Protein AF-A0A6P0NDB2-F1 (afdb_monomer_lite)

pLDDT: mean 71.88, std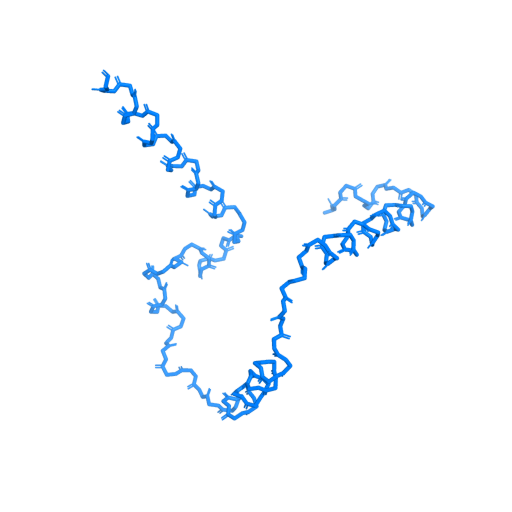 11.17, range [49.25, 89.69]

Radius of gyration: 20.8 Å; chains: 1; bounding box: 40×42×48 Å

Foldseek 3Di:
DDPLVPDDPVVNVVVVVVVVVVVVVVVVVPPPVPPVVVVVVVVVVCVVCVPPDPPDPPVVCCVPCVVVSVVPDPVVVVVVVVVVVVVVVVVVVVVD

Secondary structure (DSSP, 8-state):
--GGGGS-HHHHHHHHHHHHHHHHHHHHH------HHHHHHHHHHHHHHTTS--SS-GGGGGGT-HHHHTT--HHHHHHHHHHHHHHHHHHHHT--

Structure (mmCIF, N/CA/C/O backbone):
data_AF-A0A6P0NDB2-F1
#
_entry.id   AF-A0A6P0NDB2-F1
#
loop_
_atom_site.group_PDB
_atom_site.id
_atom_site.type_symbol
_atom_site.label_atom_id
_atom_site.label_alt_id
_atom_site.label_comp_id
_atom_site.label_asym_id
_atom_site.label_entity_id
_atom_site.label_seq_id
_atom_site.pdbx_PDB_ins_code
_atom_site.Cartn_x
_atom_site.Cartn_y
_atom_site.Cartn_z
_atom_site.occupancy
_atom_site.B_iso_or_equiv
_atom_site.auth_seq_id
_atom_site.auth_comp_id
_atom_site.auth_asym_id
_atom_site.auth_atom_id
_atom_site.pdbx_PDB_model_num
ATOM 1 N N . PHE A 1 1 ? 5.018 -19.607 5.440 1.00 49.25 1 PHE A N 1
ATOM 2 C CA . PHE A 1 1 ? 6.253 -19.872 6.199 1.00 49.25 1 PHE A CA 1
ATOM 3 C C . PHE A 1 1 ? 7.344 -18.993 5.641 1.00 49.25 1 PHE A C 1
ATOM 5 O O . PHE A 1 1 ? 7.740 -19.174 4.492 1.00 49.25 1 PHE A O 1
ATOM 12 N N . THR A 1 2 ? 7.728 -17.976 6.401 1.00 62.62 2 THR A N 1
ATOM 13 C CA . THR A 1 2 ? 8.792 -17.056 5.998 1.00 62.62 2 THR A CA 1
ATOM 14 C C . THR A 1 2 ? 10.137 -17.772 6.128 1.00 62.62 2 THR A C 1
ATOM 16 O O . THR A 1 2 ? 10.266 -18.741 6.873 1.00 62.62 2 THR A O 1
ATOM 19 N N . GLN A 1 3 ? 11.156 -17.344 5.382 1.00 68.25 3 GLN A N 1
ATOM 20 C CA . GLN A 1 3 ? 12.484 -17.976 5.434 1.00 68.25 3 GLN A CA 1
ATOM 21 C C . GLN A 1 3 ? 13.119 -17.911 6.842 1.00 68.25 3 GLN A C 1
ATOM 23 O O . GLN A 1 3 ? 13.955 -18.749 7.168 1.00 68.25 3 GLN A O 1
ATOM 28 N N . ILE A 1 4 ? 12.659 -16.983 7.691 1.00 65.38 4 ILE A N 1
ATOM 29 C CA . ILE A 1 4 ? 13.077 -16.790 9.089 1.00 65.38 4 ILE A CA 1
ATOM 30 C C . ILE A 1 4 ? 12.616 -17.951 9.986 1.00 65.38 4 ILE A C 1
ATOM 32 O O . ILE A 1 4 ? 13.332 -18.344 10.906 1.00 65.38 4 ILE A O 1
ATOM 36 N N . ASP A 1 5 ? 11.476 -18.576 9.675 1.00 70.94 5 ASP A N 1
ATOM 37 C CA . ASP A 1 5 ? 10.914 -19.689 10.458 1.00 70.94 5 ASP A CA 1
ATOM 38 C C . ASP A 1 5 ? 11.777 -20.966 10.385 1.00 70.94 5 ASP A C 1
ATOM 40 O O . ASP A 1 5 ? 11.562 -21.908 11.145 1.00 70.94 5 ASP A O 1
ATOM 44 N N . ARG A 1 6 ? 12.750 -21.014 9.462 1.00 81.50 6 ARG A N 1
ATOM 45 C CA . ARG A 1 6 ? 13.699 -22.130 9.295 1.00 81.50 6 ARG A CA 1
ATOM 46 C C . ARG A 1 6 ? 14.997 -21.952 10.087 1.00 81.50 6 ARG A C 1
ATOM 48 O O . ARG A 1 6 ? 15.786 -22.890 10.149 1.00 81.50 6 ARG A O 1
ATOM 55 N N . LEU A 1 7 ? 15.229 -20.764 10.643 1.00 81.50 7 LEU A N 1
ATOM 56 C CA . LEU A 1 7 ? 16.426 -20.439 11.416 1.00 81.50 7 LEU A CA 1
ATOM 57 C C . LEU A 1 7 ? 16.306 -20.951 12.851 1.00 81.50 7 LEU A C 1
ATOM 59 O O . LEU A 1 7 ? 15.208 -21.051 13.404 1.00 81.50 7 LEU A O 1
ATOM 63 N N . ASN A 1 8 ? 17.441 -21.242 13.483 1.00 88.94 8 ASN A N 1
ATOM 64 C CA . ASN A 1 8 ? 17.436 -21.558 14.906 1.00 88.94 8 ASN A CA 1
ATOM 65 C C . ASN A 1 8 ? 17.185 -20.290 15.745 1.00 88.94 8 ASN A C 1
ATOM 67 O O . ASN A 1 8 ? 17.327 -19.161 15.279 1.00 88.94 8 ASN A O 1
ATOM 71 N N . LYS A 1 9 ? 16.834 -20.466 17.022 1.00 84.06 9 LYS A N 1
ATOM 72 C CA . LYS A 1 9 ? 16.437 -19.354 17.902 1.00 84.06 9 LYS A CA 1
ATOM 73 C C . LYS A 1 9 ? 17.4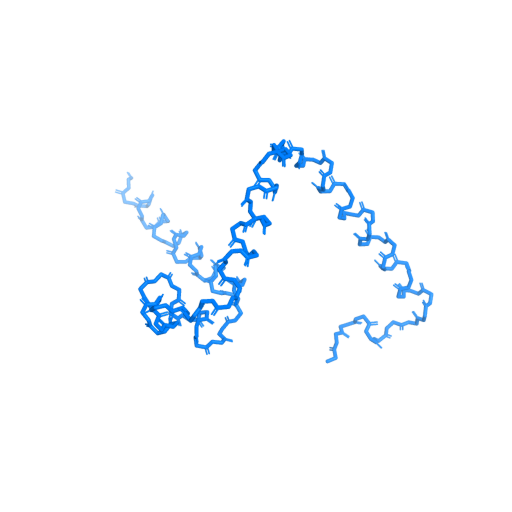97 -18.249 18.012 1.00 84.06 9 LYS A C 1
ATOM 75 O O . LYS A 1 9 ? 17.144 -17.082 18.149 1.00 84.06 9 LYS A O 1
ATOM 80 N N . LYS A 1 10 ? 18.783 -18.609 17.957 1.00 89.69 10 LYS A N 1
ATOM 81 C CA . LYS A 1 10 ? 19.895 -17.655 18.037 1.00 89.69 10 LYS A CA 1
ATOM 82 C C . LYS A 1 10 ? 20.016 -16.844 16.746 1.00 89.69 10 LYS A C 1
ATOM 84 O O . LYS A 1 10 ? 20.095 -15.625 16.805 1.00 89.69 10 LYS A O 1
ATOM 89 N N . GLU A 1 11 ? 19.953 -17.509 15.600 1.00 82.50 11 GLU A N 1
ATOM 90 C CA . GLU A 1 11 ? 19.977 -16.865 14.281 1.00 82.50 11 GLU A CA 1
ATOM 91 C C . GLU A 1 11 ? 18.769 -15.943 14.079 1.00 82.50 11 GLU A C 1
ATOM 93 O O . GLU A 1 11 ? 18.911 -14.837 13.567 1.00 82.50 11 GLU A O 1
ATOM 98 N N . GLN A 1 12 ? 17.583 -16.351 14.541 1.00 81.69 12 GLN A N 1
ATOM 99 C CA . GLN A 1 12 ? 16.394 -15.495 14.522 1.00 81.69 12 GLN A CA 1
ATOM 100 C C . GLN A 1 12 ? 16.609 -14.213 15.333 1.00 81.69 12 GLN A C 1
ATOM 102 O O . GLN A 1 12 ? 16.316 -13.126 14.845 1.00 81.69 12 GLN A O 1
ATOM 107 N N . LEU A 1 13 ? 17.156 -14.324 16.548 1.00 84.81 13 LEU A N 1
ATOM 108 C CA . LEU A 1 13 ? 17.493 -13.175 17.398 1.00 84.81 13 LEU A CA 1
ATOM 109 C C . LEU A 1 13 ? 18.507 -12.236 16.732 1.00 84.81 13 LEU A C 1
ATOM 111 O O . LEU A 1 13 ? 18.337 -11.020 16.789 1.00 84.81 13 LEU A O 1
ATOM 115 N N . GLU A 1 14 ? 19.530 -12.779 16.074 1.00 85.19 14 GLU A N 1
ATOM 116 C CA . GLU A 1 14 ? 20.523 -11.985 15.341 1.00 85.19 14 GLU A CA 1
ATOM 117 C C . GLU A 1 14 ? 19.892 -11.237 14.159 1.00 85.19 14 GLU A C 1
ATOM 119 O O . GLU A 1 14 ? 20.145 -10.044 13.978 1.00 85.19 14 GLU A O 1
ATOM 124 N N . VAL A 1 15 ? 19.006 -11.895 13.404 1.00 84.56 15 VAL A N 1
ATOM 125 C CA . VAL A 1 15 ? 18.238 -11.257 12.325 1.00 84.56 15 VAL A CA 1
ATOM 126 C C . VAL A 1 15 ? 17.328 -10.162 12.881 1.00 84.56 15 VAL A C 1
ATOM 128 O O . VAL A 1 15 ? 17.307 -9.061 12.334 1.00 84.56 15 VAL A O 1
ATOM 131 N N . PHE A 1 16 ? 16.622 -10.409 13.987 1.00 83.19 16 PHE A N 1
ATOM 132 C CA . PHE A 1 16 ? 15.770 -9.396 14.610 1.00 83.19 16 PHE A CA 1
ATOM 133 C C . PHE A 1 16 ? 16.571 -8.186 15.099 1.00 83.19 16 PHE A C 1
ATOM 135 O O . PHE A 1 16 ? 16.174 -7.055 14.828 1.00 83.19 16 PHE A O 1
ATOM 142 N N . HIS A 1 17 ? 17.727 -8.398 15.730 1.00 82.94 17 HIS A N 1
ATOM 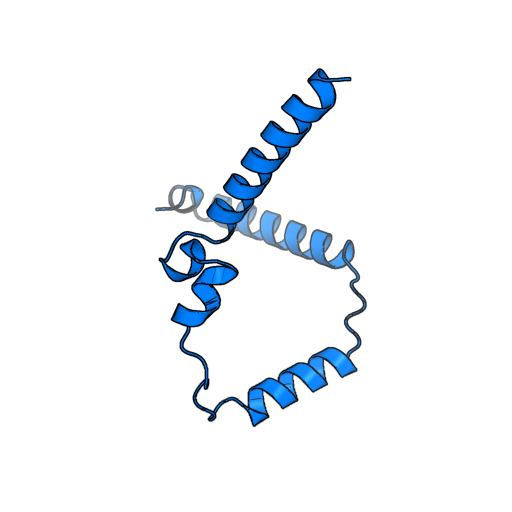143 C CA . HIS A 1 17 ? 18.609 -7.304 16.138 1.00 82.94 17 HIS A CA 1
ATOM 144 C C . HIS A 1 17 ? 19.159 -6.515 14.948 1.00 82.94 17 HIS A C 1
ATOM 146 O O . HIS A 1 17 ? 19.207 -5.285 14.992 1.00 82.94 17 HIS A O 1
ATOM 152 N N . TYR A 1 18 ? 19.551 -7.195 13.870 1.00 81.69 18 TYR A N 1
ATOM 153 C CA . TYR A 1 18 ? 20.004 -6.536 12.648 1.00 81.69 18 TYR A CA 1
ATOM 154 C C . TYR A 1 18 ? 18.900 -5.667 12.030 1.00 81.69 18 TYR A C 1
ATOM 156 O O . TYR A 1 18 ? 19.145 -4.513 11.669 1.00 81.69 18 TYR A O 1
ATOM 164 N N . LEU A 1 19 ? 17.676 -6.193 11.949 1.00 82.25 19 LEU A N 1
ATOM 165 C CA . LEU A 1 19 ? 16.522 -5.451 11.447 1.00 82.25 19 LEU A CA 1
ATOM 166 C C . LEU A 1 19 ? 16.206 -4.243 12.337 1.00 82.25 19 LEU A C 1
ATOM 168 O O . LEU A 1 19 ? 16.019 -3.146 11.821 1.00 82.25 19 LEU A O 1
ATOM 172 N N . GLU A 1 20 ? 16.225 -4.406 13.661 1.00 79.69 20 GLU A N 1
ATOM 173 C CA . GLU A 1 20 ? 15.997 -3.317 14.617 1.00 79.69 20 GLU A CA 1
ATOM 174 C C . GLU A 1 20 ? 17.015 -2.175 14.444 1.00 79.69 20 GLU A C 1
ATOM 176 O O . GLU A 1 20 ? 16.646 -1.000 14.388 1.00 79.69 20 GLU A O 1
ATOM 181 N N . GLN A 1 21 ? 18.303 -2.508 14.309 1.00 76.44 21 GLN A N 1
ATOM 182 C CA . GLN A 1 21 ? 19.354 -1.517 14.067 1.00 76.44 21 GLN A CA 1
ATOM 183 C C . GLN A 1 21 ? 19.190 -0.816 12.718 1.00 76.44 21 GLN A C 1
ATOM 185 O O . GLN A 1 21 ? 19.472 0.378 12.607 1.00 76.44 21 GLN A O 1
ATOM 190 N N . ARG A 1 22 ? 18.745 -1.544 11.691 1.00 74.62 22 ARG A N 1
ATOM 191 C CA . ARG A 1 22 ? 18.491 -0.982 10.365 1.00 74.62 22 ARG A CA 1
ATOM 192 C C . ARG A 1 22 ? 17.323 0.003 10.385 1.00 74.62 22 ARG A C 1
ATOM 194 O O . ARG A 1 22 ? 17.492 1.113 9.894 1.00 74.62 22 ARG A O 1
ATOM 201 N N . PHE A 1 23 ? 16.201 -0.353 11.011 1.00 70.38 23 PHE A N 1
ATOM 202 C CA . PHE A 1 23 ? 15.056 0.551 11.151 1.00 70.38 23 PHE A CA 1
ATOM 203 C C . PHE A 1 23 ? 15.406 1.809 11.950 1.00 70.38 23 PHE A C 1
ATOM 205 O O . PHE A 1 23 ? 15.028 2.906 11.551 1.00 70.38 23 PHE A O 1
ATOM 212 N N . LYS A 1 24 ? 16.187 1.684 13.032 1.00 68.12 24 LYS A N 1
ATOM 213 C CA . LYS A 1 24 ? 16.690 2.849 13.783 1.00 68.12 24 LYS A CA 1
ATOM 214 C C . LYS A 1 24 ? 17.549 3.773 12.913 1.00 68.12 24 LYS A C 1
ATOM 216 O O . LYS A 1 24 ? 17.370 4.982 12.957 1.00 68.12 24 LYS A O 1
ATOM 221 N N . LYS A 1 25 ? 18.435 3.215 12.079 1.00 66.12 25 LYS A N 1
ATOM 222 C CA . LYS A 1 25 ? 19.264 4.002 11.149 1.00 66.12 25 LYS A CA 1
ATOM 223 C C . LYS A 1 25 ? 18.456 4.675 10.037 1.00 66.12 25 LYS A C 1
ATOM 225 O O . LYS A 1 25 ? 18.793 5.791 9.662 1.00 66.12 25 LYS A O 1
ATOM 230 N N . GLU A 1 26 ? 17.425 4.016 9.509 1.00 59.50 26 GLU A N 1
ATOM 231 C CA . GLU A 1 26 ? 16.525 4.604 8.505 1.00 59.50 26 GLU A CA 1
ATOM 232 C C . GLU A 1 26 ? 15.677 5.740 9.119 1.00 59.50 26 GLU A C 1
ATOM 234 O O . GLU A 1 26 ? 15.566 6.800 8.511 1.00 59.50 26 GLU A O 1
ATOM 239 N N . LEU A 1 27 ? 15.206 5.595 10.366 1.00 57.28 27 LEU A N 1
ATOM 240 C CA . LEU A 1 27 ? 14.536 6.667 11.125 1.00 57.28 27 LEU A CA 1
ATOM 241 C C . LEU A 1 27 ? 15.451 7.866 11.431 1.00 57.28 27 LEU A C 1
ATOM 243 O O . LEU A 1 27 ? 14.993 9.005 11.429 1.00 57.28 27 LEU A O 1
ATOM 247 N N . ASP A 1 28 ? 16.740 7.632 11.688 1.00 56.53 28 ASP A N 1
ATOM 248 C CA . ASP A 1 28 ? 17.709 8.713 11.913 1.00 56.53 28 ASP A CA 1
ATOM 249 C C . ASP A 1 28 ? 18.110 9.439 10.614 1.00 56.53 28 ASP A C 1
ATOM 251 O O . ASP A 1 28 ? 18.448 10.627 10.654 1.00 56.53 28 ASP A O 1
ATOM 255 N N . ALA A 1 29 ? 18.082 8.742 9.469 1.00 54.75 29 ALA A N 1
ATOM 256 C CA . ALA A 1 29 ? 18.366 9.307 8.147 1.00 54.75 29 ALA A CA 1
ATOM 257 C C . ALA A 1 29 ? 17.196 10.159 7.628 1.00 54.75 29 ALA A C 1
ATOM 259 O O . ALA A 1 29 ? 17.418 11.245 7.091 1.00 54.75 29 ALA A O 1
ATOM 260 N N . ASP A 1 30 ? 15.966 9.717 7.888 1.00 52.47 30 ASP A N 1
ATOM 261 C CA . ASP A 1 30 ? 14.735 10.469 7.670 1.00 52.47 30 ASP A CA 1
ATOM 262 C C . ASP A 1 30 ? 14.304 11.163 8.966 1.00 52.47 30 ASP A C 1
ATOM 264 O O . ASP A 1 30 ? 13.235 10.901 9.522 1.00 52.47 30 ASP A O 1
ATOM 268 N N . LYS A 1 31 ? 15.081 12.157 9.417 1.00 54.94 31 LYS A N 1
ATOM 269 C CA . LYS A 1 31 ? 14.512 13.236 10.242 1.00 54.94 31 LYS A CA 1
ATOM 270 C C . LYS A 1 31 ? 13.550 14.068 9.391 1.00 54.94 31 LYS A C 1
ATOM 272 O O . LYS A 1 31 ? 13.757 15.261 9.167 1.00 54.94 31 LYS A O 1
ATOM 277 N N . ILE A 1 32 ? 12.469 13.442 8.936 1.00 54.09 32 ILE A N 1
ATOM 278 C CA . ILE A 1 32 ? 11.215 14.119 8.676 1.00 54.09 32 ILE A CA 1
ATOM 279 C C . ILE A 1 32 ? 10.909 14.801 10.005 1.00 54.09 32 ILE A C 1
ATOM 281 O O . ILE A 1 32 ? 10.631 14.145 11.009 1.00 54.09 32 ILE A O 1
ATOM 285 N N . LYS A 1 33 ? 11.076 16.126 10.052 1.00 54.78 33 LYS A N 1
ATOM 286 C CA . LYS A 1 33 ? 10.552 16.944 11.144 1.00 54.78 33 LYS A CA 1
ATOM 287 C C . LYS A 1 33 ? 9.038 16.801 11.079 1.00 54.78 33 LYS A C 1
ATOM 289 O O . LYS A 1 33 ? 8.367 17.629 10.474 1.00 54.78 33 LYS A O 1
ATOM 294 N N . TYR A 1 34 ? 8.514 15.726 11.654 1.00 53.66 34 TYR A N 1
ATOM 295 C CA . TYR A 1 34 ? 7.113 15.654 12.002 1.00 53.66 34 TYR A CA 1
ATOM 296 C C . TYR A 1 34 ? 6.905 16.785 12.993 1.00 53.66 34 TYR A C 1
ATOM 298 O O . TYR A 1 34 ? 7.457 16.782 14.093 1.00 53.66 34 TYR A O 1
ATOM 306 N N . ASN A 1 35 ? 6.222 17.826 12.535 1.00 63.41 35 ASN A N 1
ATOM 30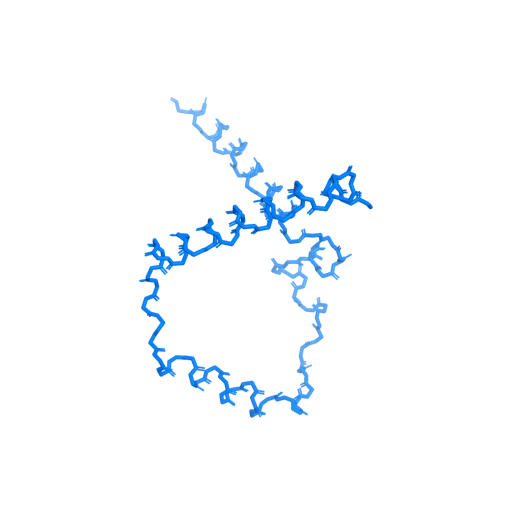7 C CA . ASN A 1 35 ? 5.797 18.883 13.416 1.00 63.41 35 ASN A CA 1
ATOM 308 C C . ASN A 1 35 ? 4.860 18.217 14.425 1.00 63.41 35 ASN A C 1
ATOM 310 O O . ASN A 1 35 ? 3.896 17.567 14.030 1.00 63.41 35 ASN A O 1
ATOM 314 N N . GLU A 1 36 ? 5.166 18.315 15.712 1.00 66.06 36 GLU A N 1
ATOM 315 C CA . GLU A 1 36 ? 4.390 17.663 16.774 1.00 66.06 36 GLU A CA 1
ATOM 316 C C . GLU A 1 36 ? 2.915 18.097 16.713 1.00 66.06 36 GLU A C 1
ATOM 318 O O . GLU A 1 36 ? 2.007 17.295 16.907 1.00 66.06 36 GLU A O 1
ATOM 323 N N . SER A 1 37 ? 2.677 19.332 16.253 1.00 69.94 37 SER A N 1
ATOM 324 C CA . SER A 1 37 ? 1.347 19.838 15.915 1.00 69.94 37 SER A CA 1
ATOM 325 C C . SER A 1 37 ? 0.637 19.042 14.816 1.00 69.94 37 SER A C 1
ATOM 327 O O . SER A 1 37 ? -0.576 18.891 14.893 1.00 69.94 37 SER A O 1
ATOM 329 N N . ASP A 1 38 ? 1.336 18.559 13.788 1.00 70.62 38 ASP A N 1
ATOM 330 C CA . ASP A 1 38 ? 0.720 17.800 12.692 1.00 70.62 38 ASP A CA 1
ATOM 331 C C . ASP A 1 38 ? 0.285 16.413 13.170 1.00 70.62 38 ASP A C 1
ATOM 333 O O . ASP A 1 38 ? -0.754 15.915 12.740 1.00 70.62 38 ASP A O 1
ATOM 337 N N . TYR A 1 39 ? 1.046 15.817 14.093 1.00 71.31 39 TYR A N 1
ATOM 338 C CA . TYR A 1 39 ? 0.703 14.541 14.715 1.00 71.31 39 TYR A CA 1
ATOM 339 C C . TYR A 1 39 ? -0.529 14.671 15.618 1.00 71.31 39 TYR A C 1
ATOM 341 O O . TYR A 1 39 ? -1.481 13.906 15.467 1.00 71.31 39 TYR A O 1
ATOM 349 N N . GLU A 1 40 ? -0.562 15.689 16.480 1.00 78.19 40 GLU A N 1
ATOM 350 C CA . GLU A 1 40 ? -1.724 15.981 17.330 1.00 78.19 40 GLU A CA 1
ATOM 351 C C . GLU A 1 40 ? -2.976 16.310 16.503 1.00 78.19 40 GLU A C 1
ATOM 353 O O . GLU A 1 40 ? -4.061 15.791 16.767 1.00 78.19 40 GLU A O 1
ATOM 358 N N . ASN A 1 41 ? -2.827 17.092 15.428 1.00 79.62 41 ASN A N 1
ATOM 359 C CA . ASN A 1 41 ? -3.923 17.385 14.500 1.00 79.62 41 ASN A CA 1
ATOM 360 C C . ASN A 1 41 ? -4.474 16.108 13.837 1.00 79.62 41 ASN A C 1
ATOM 362 O O . ASN A 1 41 ? -5.687 15.970 13.662 1.00 79.62 41 ASN A O 1
ATOM 366 N N . LEU A 1 42 ? -3.597 15.163 13.482 1.00 76.62 42 LEU A N 1
ATOM 367 C CA . LEU A 1 42 ? -3.975 13.860 12.931 1.00 76.62 42 LEU A CA 1
ATOM 368 C C . LEU A 1 42 ? -4.731 13.005 13.952 1.00 76.62 42 LEU A C 1
ATOM 370 O O . LEU A 1 42 ? -5.774 12.441 13.617 1.00 76.62 42 LEU A O 1
ATOM 374 N N . LEU A 1 43 ? -4.243 12.930 15.191 1.00 81.38 43 LEU A N 1
ATOM 375 C CA . LEU A 1 43 ? -4.901 12.184 16.267 1.00 81.38 43 LEU A CA 1
ATOM 376 C C . LEU A 1 43 ? -6.282 12.755 16.595 1.00 81.38 43 LEU A C 1
ATOM 378 O O . LEU A 1 43 ? -7.245 11.994 16.741 1.00 81.38 43 LEU A O 1
ATOM 382 N N . GLN A 1 44 ? -6.400 14.082 16.647 1.00 85.25 44 GLN A N 1
ATOM 383 C CA . GLN A 1 44 ? -7.676 14.756 16.863 1.00 85.25 44 GLN A CA 1
ATOM 384 C C . GLN A 1 44 ? -8.651 14.455 15.722 1.00 85.25 44 GLN A C 1
ATOM 386 O O . GLN A 1 44 ? -9.786 14.059 15.972 1.00 85.25 44 GLN A O 1
ATOM 391 N N . TYR A 1 45 ? -8.201 14.541 14.467 1.00 79.69 45 TYR A N 1
ATOM 392 C CA . TYR A 1 45 ? -9.030 14.203 13.312 1.00 79.69 45 TYR A CA 1
ATOM 393 C C . TYR A 1 45 ? -9.515 12.749 13.350 1.00 79.69 45 TYR A C 1
ATOM 395 O O . TYR A 1 45 ? -10.689 12.489 13.096 1.00 79.69 45 TYR A O 1
ATOM 403 N N . ILE A 1 46 ? -8.644 11.790 13.669 1.00 80.12 46 ILE A N 1
ATOM 404 C CA . ILE A 1 46 ? -9.034 10.377 13.767 1.00 80.12 46 ILE A CA 1
ATOM 405 C C . ILE A 1 46 ? -10.071 10.194 14.875 1.00 80.12 46 ILE A C 1
ATOM 407 O O . ILE A 1 46 ? -11.085 9.538 14.652 1.00 80.12 46 ILE A O 1
ATOM 411 N N . THR A 1 47 ? -9.861 10.821 16.033 1.00 85.44 47 THR A N 1
ATOM 412 C CA . THR A 1 47 ? -10.792 10.765 17.168 1.00 85.44 47 THR A CA 1
ATOM 413 C C . THR A 1 47 ? -12.157 11.335 16.780 1.00 85.44 47 THR A C 1
ATOM 415 O O . THR A 1 47 ? -13.170 10.648 16.905 1.00 85.44 47 THR A O 1
ATOM 418 N N . ASP A 1 48 ? -12.178 12.530 16.185 1.00 83.44 48 ASP A N 1
ATOM 419 C CA . ASP A 1 48 ? -13.391 13.250 15.781 1.00 83.44 48 ASP A CA 1
ATOM 420 C C . ASP A 1 48 ? -14.172 12.568 14.651 1.00 83.44 48 ASP A C 1
ATOM 422 O O . ASP A 1 48 ? -15.325 12.927 14.385 1.00 83.44 48 ASP A O 1
ATOM 426 N N . ASN A 1 49 ? -13.544 11.645 13.921 1.00 78.50 49 ASN A N 1
ATOM 427 C CA . ASN A 1 49 ? -14.142 10.948 12.785 1.00 78.50 49 ASN A CA 1
ATOM 428 C C . ASN A 1 49 ? -14.210 9.423 12.979 1.00 78.50 49 ASN A C 1
ATOM 430 O O . ASN A 1 49 ? -14.650 8.737 12.062 1.00 78.50 49 ASN A O 1
ATOM 434 N N . SER A 1 50 ? -13.833 8.903 14.151 1.00 74.50 50 SER A N 1
ATOM 435 C CA . SER A 1 50 ? -13.810 7.463 14.454 1.00 74.50 50 SER A CA 1
ATOM 436 C C . SER A 1 50 ? -15.196 6.813 14.376 1.00 74.50 50 SER A C 1
ATOM 438 O O . SER A 1 50 ? -15.339 5.733 13.808 1.00 74.50 50 SER A O 1
ATOM 440 N N . ASP A 1 51 ? -16.222 7.522 14.849 1.00 76.94 51 ASP A N 1
ATOM 441 C CA . ASP A 1 51 ? -17.618 7.066 14.843 1.00 76.94 51 ASP A CA 1
ATOM 442 C C . ASP A 1 51 ? -18.390 7.473 13.576 1.00 76.94 51 ASP A C 1
ATOM 444 O O . ASP A 1 51 ? -19.583 7.193 13.438 1.00 76.94 51 ASP A O 1
ATOM 448 N N . LYS A 1 52 ? -17.745 8.178 12.637 1.00 78.06 52 LYS A N 1
ATOM 449 C CA . LYS A 1 52 ? -18.404 8.616 11.404 1.00 78.06 52 LYS A CA 1
ATOM 450 C C . LYS A 1 52 ? -18.293 7.522 10.357 1.00 78.06 52 LYS A C 1
ATOM 452 O O . LYS A 1 52 ? -17.198 7.163 9.933 1.00 78.06 52 LYS A O 1
ATOM 457 N N . GLU A 1 53 ? -19.437 7.055 9.861 1.00 66.62 53 GLU A N 1
ATOM 458 C CA . GLU A 1 53 ? -19.454 6.204 8.676 1.00 66.62 53 GLU A CA 1
ATOM 459 C C . GLU A 1 53 ? -18.768 6.928 7.512 1.00 66.62 53 GLU A C 1
ATOM 461 O O . GLU A 1 53 ? -19.093 8.072 7.166 1.00 66.62 53 GLU A O 1
ATOM 466 N N . CYS A 1 54 ? -17.786 6.257 6.909 1.00 63.62 54 CYS A N 1
ATOM 467 C CA . CYS A 1 54 ? -17.107 6.769 5.734 1.00 63.62 54 CYS A CA 1
ATOM 468 C C . CYS A 1 54 ? -18.144 6.960 4.619 1.00 63.62 54 CYS A C 1
ATOM 470 O O . CYS A 1 54 ? -18.649 5.994 4.052 1.00 63.62 54 CYS A O 1
ATOM 472 N N . LYS A 1 55 ? -18.461 8.222 4.297 1.00 68.44 55 LYS A N 1
ATOM 473 C CA . LYS A 1 55 ? -19.493 8.581 3.305 1.00 68.44 55 LYS A CA 1
ATOM 474 C C . LYS A 1 55 ? -19.215 8.037 1.903 1.00 68.44 55 LYS A C 1
ATOM 476 O O . LYS A 1 55 ? -20.114 8.054 1.070 1.00 68.44 55 LYS A O 1
ATOM 481 N N . ARG A 1 56 ? -17.975 7.625 1.625 1.00 61.31 56 ARG A N 1
ATOM 482 C CA . ARG A 1 56 ? -17.563 7.086 0.331 1.00 61.31 56 ARG A CA 1
ATOM 483 C C . ARG A 1 56 ? -17.192 5.620 0.497 1.00 61.31 56 ARG A C 1
ATOM 485 O O . ARG A 1 56 ? -16.246 5.324 1.232 1.00 61.31 56 ARG A O 1
ATOM 492 N N . PRO A 1 57 ? -17.898 4.694 -0.168 1.00 62.78 57 PRO A N 1
ATOM 493 C CA . PRO A 1 57 ? -17.511 3.297 -0.138 1.00 62.78 57 PRO A CA 1
ATOM 494 C C . PRO A 1 57 ? -16.092 3.158 -0.696 1.00 62.78 57 PRO A C 1
ATOM 496 O O . PRO A 1 57 ? -15.728 3.821 -1.666 1.00 62.78 57 PRO A O 1
ATOM 499 N N . LEU A 1 58 ? -15.296 2.254 -0.118 1.00 56.59 58 LEU A N 1
ATOM 500 C CA . LEU A 1 58 ? -13.932 1.954 -0.578 1.00 56.59 58 LEU A CA 1
ATOM 501 C C . LEU A 1 58 ? -13.866 1.677 -2.094 1.00 56.59 58 LEU A C 1
ATOM 503 O O . LEU A 1 58 ? -12.867 1.978 -2.737 1.00 56.59 58 LEU A O 1
ATOM 507 N N . GLY A 1 59 ? -14.960 1.189 -2.690 1.00 56.62 59 GLY A N 1
ATOM 508 C CA . GLY A 1 59 ? -15.105 1.003 -4.135 1.00 56.62 59 GLY A CA 1
ATOM 509 C C . GLY A 1 59 ? -14.986 2.279 -4.985 1.00 56.62 59 GLY A C 1
ATOM 510 O O . GLY A 1 59 ? -14.618 2.171 -6.152 1.00 56.62 59 GLY A O 1
ATOM 511 N N . GLU A 1 60 ? -15.220 3.474 -4.438 1.00 59.56 60 GLU A N 1
ATOM 512 C CA . GLU A 1 60 ? -14.999 4.749 -5.146 1.00 59.56 60 GLU A CA 1
ATOM 513 C C . GLU A 1 60 ? -13.508 5.099 -5.285 1.00 59.56 60 GLU A C 1
ATOM 515 O O . GLU A 1 60 ? -13.123 5.829 -6.197 1.00 59.56 60 GLU A O 1
ATOM 520 N N . PHE A 1 61 ? -12.635 4.516 -4.456 1.00 56.59 61 PHE A N 1
ATOM 521 C CA . PHE A 1 61 ? -11.181 4.665 -4.580 1.00 56.59 61 PHE A CA 1
ATOM 522 C C . PHE A 1 61 ? -10.577 3.784 -5.689 1.00 56.59 61 PHE A C 1
ATOM 524 O O . PHE A 1 61 ? -9.363 3.827 -5.914 1.00 56.59 61 PHE A O 1
ATOM 531 N N . ARG A 1 62 ? -11.403 3.035 -6.442 1.00 53.28 62 ARG A N 1
ATOM 532 C CA . ARG A 1 62 ? -10.968 2.252 -7.616 1.00 53.28 62 ARG A CA 1
ATOM 533 C C . ARG A 1 62 ? -10.256 3.093 -8.683 1.00 53.28 62 ARG A C 1
ATOM 535 O O . ARG A 1 62 ? -9.558 2.523 -9.511 1.00 53.28 62 ARG A O 1
ATOM 542 N N . GLY A 1 63 ? -10.388 4.421 -8.668 1.00 55.72 63 GLY A N 1
ATOM 543 C CA . GLY A 1 63 ? -9.619 5.307 -9.548 1.00 55.72 63 GLY A CA 1
ATOM 544 C C . GLY A 1 63 ? -8.163 5.532 -9.117 1.00 55.72 63 GLY A C 1
ATOM 545 O O . GLY A 1 63 ? -7.318 5.785 -9.968 1.00 55.72 63 GLY A O 1
ATOM 546 N N . ILE A 1 64 ? -7.859 5.430 -7.818 1.00 61.31 64 ILE A N 1
ATOM 547 C CA . ILE A 1 64 ? -6.537 5.764 -7.260 1.00 61.31 64 ILE A CA 1
ATOM 548 C C . ILE A 1 64 ? -5.692 4.503 -7.084 1.00 61.31 64 ILE A C 1
ATOM 550 O O . ILE A 1 64 ? -4.514 4.502 -7.430 1.00 61.31 64 ILE A O 1
ATOM 554 N N . ALA A 1 65 ? -6.289 3.422 -6.576 1.00 59.34 65 ALA A N 1
ATOM 555 C CA . ALA A 1 65 ? -5.567 2.185 -6.292 1.00 59.34 65 ALA A CA 1
ATOM 556 C C . ALA A 1 65 ? -6.477 0.943 -6.412 1.00 59.34 65 ALA A C 1
ATOM 558 O O . ALA A 1 65 ? -6.715 0.238 -5.430 1.00 59.34 65 ALA A O 1
ATOM 559 N N . PRO A 1 66 ? -7.004 0.649 -7.618 1.00 58.25 66 PRO A N 1
ATOM 560 C CA . PRO A 1 66 ? -7.994 -0.412 -7.822 1.00 58.25 66 PRO A CA 1
ATOM 561 C C . PRO A 1 66 ? -7.505 -1.785 -7.367 1.00 58.25 66 PRO A C 1
ATOM 563 O O . PRO A 1 66 ? -8.275 -2.549 -6.800 1.00 58.25 66 PRO A O 1
ATOM 566 N N . LYS A 1 67 ? -6.215 -2.078 -7.556 1.00 60.47 67 LYS A N 1
ATOM 567 C CA . LYS A 1 67 ? -5.659 -3.399 -7.244 1.00 60.47 67 LYS A 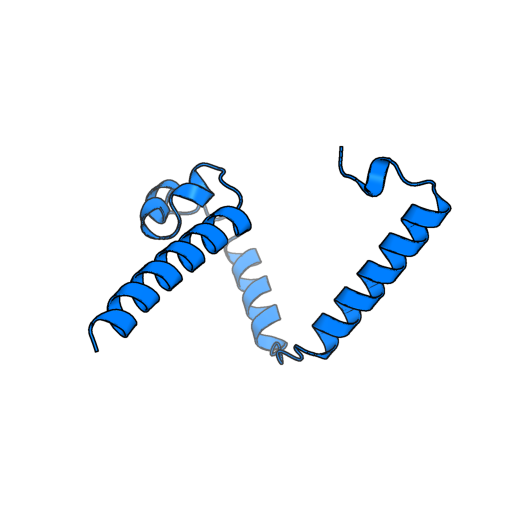CA 1
ATOM 568 C C . LYS A 1 67 ? -5.406 -3.616 -5.758 1.00 60.47 67 LYS A C 1
ATOM 570 O O . LYS A 1 67 ? -5.607 -4.715 -5.262 1.00 60.47 67 LYS A O 1
ATOM 575 N N . LEU A 1 68 ? -5.039 -2.554 -5.048 1.00 59.47 68 LEU A N 1
ATOM 576 C CA . LEU A 1 68 ? -4.930 -2.538 -3.588 1.00 59.47 68 LEU A CA 1
ATOM 577 C C . LEU A 1 68 ? -6.282 -2.843 -2.930 1.00 59.47 68 LEU A C 1
ATOM 579 O O . LEU A 1 68 ? -6.366 -3.626 -1.991 1.00 59.47 68 LEU A O 1
ATOM 583 N N . LEU A 1 69 ? -7.358 -2.279 -3.480 1.00 58.47 69 LEU A N 1
ATOM 584 C CA . LEU A 1 69 ? -8.730 -2.524 -3.022 1.00 58.47 69 LEU A CA 1
ATOM 585 C C . LEU A 1 69 ? -9.250 -3.919 -3.396 1.00 58.47 69 LEU A C 1
ATOM 587 O O . LEU A 1 69 ? -10.174 -4.421 -2.765 1.00 58.47 69 LEU A O 1
ATOM 591 N N . GLU A 1 70 ? -8.653 -4.550 -4.406 1.00 67.62 70 GLU A N 1
ATOM 592 C CA . GLU A 1 70 ? -8.890 -5.947 -4.787 1.00 67.62 70 GLU A CA 1
ATOM 593 C C . GLU A 1 70 ? -8.042 -6.933 -3.961 1.00 67.62 70 GLU A C 1
ATOM 595 O O . GLU A 1 70 ? -8.093 -8.138 -4.200 1.00 67.62 70 GLU A O 1
ATOM 600 N N . GLY A 1 71 ? -7.287 -6.437 -2.972 1.00 66.94 71 GLY A N 1
ATOM 601 C CA . GLY A 1 71 ? -6.460 -7.248 -2.081 1.00 66.94 71 GLY A CA 1
ATOM 602 C C . GLY A 1 71 ? -5.074 -7.581 -2.637 1.00 66.94 71 GLY A C 1
ATOM 603 O O . GLY A 1 71 ? -4.397 -8.441 -2.078 1.00 66.94 71 GLY A O 1
ATOM 604 N N . GLN A 1 72 ? -4.636 -6.925 -3.718 1.00 73.19 72 GLN A N 1
ATOM 605 C CA . GLN A 1 72 ? -3.244 -7.006 -4.152 1.00 73.19 72 GLN A CA 1
ATOM 606 C C . GLN A 1 72 ? -2.348 -6.277 -3.144 1.00 73.19 72 GLN A C 1
ATOM 608 O O . GLN A 1 72 ? -2.670 -5.174 -2.699 1.00 73.19 72 GLN A O 1
ATOM 613 N N . ASP A 1 73 ? -1.201 -6.878 -2.827 1.00 79.94 73 ASP A N 1
ATOM 614 C CA . ASP A 1 73 ? -0.184 -6.242 -2.001 1.00 79.94 73 ASP A CA 1
ATOM 615 C C . ASP A 1 73 ? 0.230 -4.871 -2.574 1.00 79.94 73 ASP A C 1
ATOM 617 O O . ASP A 1 73 ? 0.443 -4.695 -3.782 1.00 79.94 73 ASP A O 1
ATOM 621 N N . ALA A 1 74 ? 0.325 -3.884 -1.680 1.00 75.06 74 ALA A N 1
ATOM 622 C CA . ALA A 1 74 ? 0.621 -2.500 -2.031 1.00 75.06 74 ALA A CA 1
ATOM 623 C C . ALA A 1 74 ? 1.978 -2.372 -2.730 1.00 75.06 74 ALA A C 1
ATOM 625 O O . ALA A 1 74 ? 2.114 -1.653 -3.724 1.00 75.06 74 ALA A O 1
ATOM 626 N N . GLN A 1 75 ? 2.978 -3.087 -2.212 1.00 72.69 75 GLN A N 1
ATOM 627 C CA . GLN A 1 75 ? 4.350 -3.020 -2.683 1.00 72.69 75 GLN A CA 1
ATOM 628 C C . GLN A 1 75 ? 4.480 -3.676 -4.058 1.00 72.69 75 GLN A C 1
ATOM 630 O O . GLN A 1 75 ? 5.131 -3.118 -4.944 1.00 72.69 75 GLN A O 1
ATOM 635 N N . GLU A 1 76 ? 3.809 -4.808 -4.279 1.00 78.69 76 GLU A N 1
ATOM 636 C CA . GLU A 1 76 ? 3.732 -5.448 -5.595 1.00 78.69 76 GLU A CA 1
ATOM 637 C C . GLU A 1 76 ? 3.090 -4.540 -6.650 1.00 78.69 76 GLU A C 1
ATOM 639 O O . GLU A 1 76 ? 3.581 -4.448 -7.781 1.00 78.69 76 GLU A O 1
ATOM 644 N N . TRP A 1 77 ? 2.005 -3.843 -6.300 1.00 80.00 77 TRP A N 1
ATOM 645 C CA . TRP A 1 77 ? 1.343 -2.928 -7.227 1.00 80.00 77 TRP A CA 1
ATOM 646 C C . TRP A 1 77 ? 2.229 -1.731 -7.591 1.00 80.00 77 TRP A C 1
ATOM 648 O O . TRP A 1 77 ? 2.358 -1.407 -8.777 1.00 80.00 77 TRP A O 1
ATOM 658 N N . VAL A 1 78 ? 2.889 -1.117 -6.603 1.00 79.44 78 VAL A N 1
ATOM 659 C CA . VAL A 1 78 ? 3.825 -0.004 -6.831 1.00 79.44 78 VAL A CA 1
ATOM 660 C C . VAL A 1 78 ? 5.013 -0.443 -7.684 1.00 79.44 78 VAL A C 1
ATOM 662 O O . VAL A 1 78 ? 5.375 0.267 -8.623 1.00 79.44 78 VAL A O 1
ATOM 665 N N . ASN A 1 79 ? 5.590 -1.618 -7.418 1.00 83.56 79 ASN A N 1
ATOM 666 C CA . ASN A 1 79 ? 6.694 -2.149 -8.221 1.00 83.56 79 ASN A CA 1
ATOM 667 C C . ASN A 1 79 ? 6.275 -2.306 -9.688 1.00 83.56 79 ASN A C 1
ATOM 669 O O . ASN A 1 79 ? 6.947 -1.796 -10.580 1.00 83.56 79 ASN A O 1
ATOM 673 N N . LYS A 1 80 ? 5.090 -2.875 -9.937 1.00 83.31 80 LYS A N 1
ATOM 674 C CA . LYS A 1 80 ? 4.551 -3.012 -11.294 1.00 83.31 80 LYS A CA 1
ATOM 675 C C . LYS A 1 80 ? 4.333 -1.668 -11.991 1.00 83.31 80 LYS A C 1
ATOM 677 O O . LYS A 1 80 ? 4.569 -1.562 -13.192 1.00 83.31 80 LYS A O 1
ATOM 682 N N . GLN A 1 81 ? 3.858 -0.646 -11.277 1.00 83.44 81 GLN A N 1
ATOM 683 C CA . GLN A 1 81 ? 3.720 0.699 -11.848 1.00 83.44 81 GLN A CA 1
ATOM 684 C C . GLN A 1 81 ? 5.080 1.314 -12.192 1.00 83.44 81 GLN A C 1
ATOM 686 O O . GLN A 1 81 ? 5.227 1.907 -13.260 1.00 83.44 81 GLN A O 1
ATOM 691 N N . ARG A 1 82 ? 6.081 1.126 -11.326 1.00 85.44 82 ARG A N 1
ATOM 692 C CA . ARG A 1 82 ? 7.448 1.608 -11.546 1.00 85.44 82 ARG A CA 1
ATOM 693 C C . ARG A 1 82 ? 8.086 0.958 -12.773 1.00 85.44 82 ARG A C 1
ATOM 695 O O . ARG A 1 82 ? 8.658 1.668 -13.594 1.00 85.44 82 ARG A O 1
ATOM 702 N N . ASP A 1 83 ? 7.921 -0.350 -12.938 1.00 88.69 83 ASP A N 1
ATOM 703 C CA . ASP A 1 83 ? 8.446 -1.080 -14.096 1.00 88.69 83 ASP A CA 1
ATOM 704 C C . ASP A 1 83 ? 7.799 -0.601 -15.403 1.00 88.69 83 ASP A C 1
ATOM 706 O O . ASP A 1 83 ? 8.492 -0.305 -16.376 1.00 88.69 83 ASP A O 1
ATOM 710 N N . GLN A 1 84 ? 6.473 -0.417 -15.400 1.00 87.00 84 GLN A N 1
ATOM 711 C CA . GLN A 1 84 ? 5.736 0.123 -16.549 1.00 87.00 84 GLN A CA 1
ATOM 712 C C . GLN A 1 84 ? 6.188 1.536 -16.928 1.00 87.00 84 GLN A C 1
ATOM 714 O O . GLN A 1 84 ? 6.197 1.889 -18.107 1.00 87.00 84 GLN A O 1
ATOM 719 N N . TRP A 1 85 ? 6.533 2.368 -15.946 1.00 84.12 85 TRP A N 1
ATOM 720 C CA . TRP A 1 85 ? 7.075 3.700 -16.201 1.00 84.12 85 TRP A CA 1
ATOM 721 C C . TRP A 1 85 ? 8.496 3.638 -16.756 1.00 84.12 85 TRP A C 1
ATOM 723 O O . TRP A 1 85 ? 8.781 4.311 -17.743 1.00 84.12 85 TRP A O 1
ATOM 733 N N . ALA A 1 86 ? 9.354 2.782 -16.200 1.00 85.94 86 ALA A N 1
ATOM 734 C CA . ALA A 1 86 ? 10.717 2.592 -16.689 1.00 85.94 86 ALA A CA 1
ATOM 735 C C . ALA A 1 86 ? 10.751 2.093 -18.146 1.00 85.94 86 ALA A C 1
ATOM 737 O O . ALA A 1 86 ? 11.605 2.506 -18.929 1.00 85.94 86 ALA A O 1
ATOM 738 N N . GLU A 1 87 ? 9.809 1.234 -18.544 1.00 82.00 87 GLU A N 1
ATOM 739 C CA . GLU A 1 87 ? 9.651 0.814 -19.942 1.00 82.00 87 GLU A CA 1
ATOM 740 C C . GLU A 1 87 ? 9.251 1.974 -20.859 1.00 82.00 87 GLU A C 1
ATOM 742 O O . GLU A 1 87 ? 9.833 2.135 -21.933 1.00 82.00 87 GLU A O 1
ATOM 747 N N . ARG A 1 88 ? 8.310 2.827 -20.433 1.00 83.69 88 ARG A N 1
ATOM 748 C CA . ARG A 1 88 ? 7.917 4.019 -21.205 1.00 83.69 88 ARG A CA 1
ATOM 749 C C . ARG A 1 88 ? 9.072 5.000 -21.354 1.00 83.69 88 ARG A C 1
ATOM 751 O O . ARG A 1 88 ? 9.278 5.519 -22.447 1.00 83.69 88 ARG A O 1
ATOM 758 N N . GLU A 1 89 ? 9.841 5.218 -20.290 1.00 81.62 89 GLU A N 1
ATOM 759 C CA . GLU A 1 89 ? 11.031 6.069 -20.332 1.00 81.62 89 GLU A CA 1
ATOM 760 C C . GLU A 1 89 ? 12.102 5.517 -21.273 1.00 81.62 89 GLU A C 1
ATOM 762 O O . GLU A 1 89 ? 12.726 6.286 -22.000 1.00 81.62 89 GLU A O 1
ATOM 767 N N . LYS A 1 90 ? 12.303 4.194 -21.305 1.00 80.19 90 LYS A N 1
ATOM 768 C CA . LYS A 1 90 ? 13.229 3.563 -22.256 1.00 80.19 90 LYS A CA 1
ATOM 769 C C . LYS A 1 90 ? 12.813 3.808 -23.701 1.00 80.19 90 LYS A C 1
ATOM 771 O O . LYS A 1 90 ? 13.670 4.157 -24.506 1.00 80.19 90 LYS A O 1
ATOM 776 N N . VAL A 1 91 ? 11.527 3.652 -24.022 1.00 78.62 91 VAL A N 1
ATOM 777 C CA . VAL A 1 91 ? 10.992 3.926 -25.369 1.00 78.62 91 VAL A CA 1
ATOM 778 C C . VAL A 1 91 ? 11.164 5.403 -25.721 1.00 78.62 91 VAL A C 1
ATOM 780 O O . VAL A 1 91 ? 11.684 5.720 -26.784 1.00 78.62 91 VAL A O 1
ATOM 783 N N . TRP A 1 92 ? 10.820 6.314 -24.809 1.00 72.31 92 TRP A N 1
ATOM 784 C CA . TRP A 1 92 ? 11.014 7.751 -25.018 1.00 72.31 92 TRP A CA 1
ATOM 785 C C . TRP A 1 92 ? 12.476 8.115 -25.303 1.00 72.31 92 TRP A C 1
ATOM 787 O O . TRP A 1 92 ? 12.755 8.759 -26.306 1.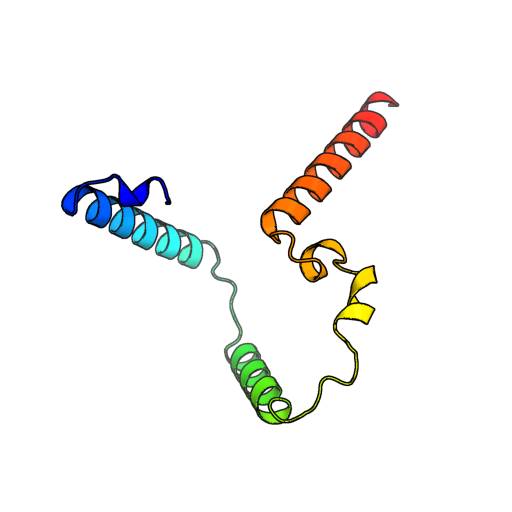00 72.31 92 TRP A O 1
ATOM 797 N N . ARG A 1 93 ? 13.417 7.629 -24.487 1.00 67.81 93 ARG A N 1
ATOM 798 C CA . ARG A 1 93 ? 14.857 7.905 -24.643 1.00 67.81 93 ARG A CA 1
ATOM 799 C C . ARG A 1 93 ? 15.511 7.237 -25.852 1.00 67.81 93 ARG A C 1
ATOM 801 O O . ARG A 1 93 ? 16.636 7.579 -26.179 1.00 67.81 93 ARG A O 1
ATOM 808 N N . SER A 1 94 ? 14.865 6.248 -26.466 1.00 67.38 94 SER A N 1
ATOM 809 C CA . SER A 1 94 ? 15.363 5.601 -27.691 1.00 67.38 94 SER A CA 1
ATOM 810 C C . SER A 1 94 ? 14.773 6.205 -28.967 1.00 67.38 94 SER A C 1
ATOM 812 O O . SER A 1 94 ? 15.120 5.765 -30.060 1.00 67.38 94 SER A O 1
ATOM 814 N N . THR A 1 95 ? 13.899 7.207 -28.830 1.00 59.94 95 THR A N 1
ATOM 815 C CA . THR A 1 95 ? 13.326 7.968 -29.951 1.00 59.94 95 THR A CA 1
ATOM 816 C C . THR A 1 95 ? 13.981 9.355 -30.116 1.00 59.94 95 THR A C 1
ATOM 818 O O . THR A 1 95 ? 13.594 10.094 -31.019 1.00 59.94 95 THR A O 1
ATOM 821 N N . GLU A 1 96 ? 14.963 9.696 -29.269 1.00 50.25 96 GLU A N 1
ATOM 822 C CA . GLU A 1 96 ? 15.900 10.832 -29.413 1.00 50.25 96 GLU A CA 1
ATOM 823 C C . GLU A 1 96 ? 17.219 10.372 -30.052 1.00 50.25 96 GLU A C 1
ATOM 825 O O . GLU A 1 96 ? 17.783 11.155 -30.851 1.00 50.25 96 GLU A O 1
#

Sequence (96 aa):
FTQIDRLNKKEQLEVFHYLEQRFKKELDADKIKYNESDYENLLQYITDNSDKECKRPLGEFRGIAPKLLEGQDAQEWVNKQRDQWAEREKVWRSTE